Protein AF-A0A432JWJ3-F1 (afdb_monomer_lite)

Secondary structure (DSSP, 8-state):
--GGGGTPPP---SS-GGGTHHHHEEEEEEEEEETTEEEEEEEEHHHHHHTTT-TTTS--EEEEEE--TT--EEEEEEEEE-TTSPPPPHHHHHHHHHHHHTT-TT--EEETTEEE-GGG----

Sequence (124 aa):
MTSFLKKRKVKGRKGIGKFSGLMIAQIMKLETYASGKKTTLIINKEELALAHYDLEKVPLSINSEDCEEDKHGTIVTLEGLSQNFNFPNPERLKEFLVRDYGRENDFKLIINGEDIGVLDLQGK

Structure (mmCIF, N/CA/C/O backbone):
data_AF-A0A432JWJ3-F1
#
_entry.id   AF-A0A432JWJ3-F1
#
loop_
_atom_site.group_PDB
_atom_site.id
_atom_site.type_symbol
_atom_site.label_atom_id
_atom_site.label_alt_id
_atom_site.label_comp_id
_atom_site.label_asym_id
_atom_site.label_entity_id
_atom_site.label_seq_id
_atom_site.pdbx_PDB_ins_code
_atom_site.Cartn_x
_atom_site.Cartn_y
_atom_site.Cartn_z
_atom_site.occupancy
_atom_site.B_iso_or_equiv
_atom_site.auth_seq_id
_atom_site.auth_comp_id
_atom_site.auth_asym_id
_atom_site.auth_atom_id
_atom_site.pdbx_PDB_model_num
ATOM 1 N N . MET A 1 1 ? -9.357 1.313 17.738 1.00 41.31 1 MET A N 1
ATOM 2 C CA . MET A 1 1 ? -8.910 0.359 18.785 1.00 41.31 1 MET A CA 1
ATOM 3 C C . MET A 1 1 ? -7.395 0.180 18.660 1.00 41.31 1 MET A C 1
ATOM 5 O O . MET A 1 1 ? -6.933 -0.405 17.686 1.00 41.31 1 MET A O 1
ATOM 9 N N . THR A 1 2 ? -6.624 0.800 19.554 1.00 45.47 2 THR A N 1
ATOM 10 C CA . THR A 1 2 ? -5.156 0.936 19.480 1.00 45.47 2 THR A CA 1
ATOM 11 C C . THR A 1 2 ? -4.432 -0.416 19.573 1.00 45.47 2 THR A C 1
ATOM 13 O O . THR A 1 2 ? -4.846 -1.308 20.313 1.00 45.47 2 THR A O 1
ATOM 16 N N . SER A 1 3 ? -3.341 -0.580 18.813 1.00 52.47 3 SER A N 1
ATOM 17 C CA . SER A 1 3 ? -2.601 -1.851 18.661 1.00 52.47 3 SER A CA 1
ATOM 18 C C . SER A 1 3 ? -2.068 -2.443 19.978 1.00 52.47 3 SER A C 1
ATOM 20 O O . SER A 1 3 ? -1.879 -3.656 20.066 1.00 52.47 3 SER A O 1
ATOM 22 N N . PHE A 1 4 ? -1.909 -1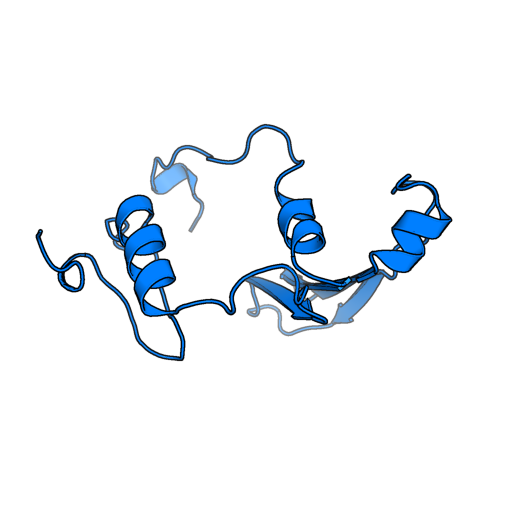.619 21.021 1.00 51.22 4 PHE A N 1
ATOM 23 C CA . PHE A 1 4 ? -1.455 -2.025 22.356 1.00 51.22 4 PHE A CA 1
ATOM 24 C C . PHE A 1 4 ? -2.379 -3.036 23.048 1.00 51.22 4 PHE A C 1
ATOM 26 O O . PHE A 1 4 ? -1.885 -3.954 23.701 1.00 51.22 4 PHE A O 1
ATOM 33 N N . LEU A 1 5 ? -3.701 -2.941 22.855 1.00 58.81 5 LEU A N 1
ATOM 34 C CA . LEU A 1 5 ? -4.661 -3.901 23.427 1.00 58.81 5 LEU A CA 1
ATOM 35 C C . LEU A 1 5 ? -4.510 -5.305 22.822 1.00 58.81 5 LEU A C 1
ATOM 37 O O . LEU A 1 5 ? -4.829 -6.301 23.463 1.00 58.81 5 LEU A O 1
ATOM 41 N N . LYS A 1 6 ? -3.980 -5.385 21.598 1.00 71.94 6 LYS A N 1
ATOM 42 C CA . LYS A 1 6 ? -3.870 -6.620 20.811 1.00 71.94 6 LYS A CA 1
ATOM 43 C C . LYS A 1 6 ? -2.529 -7.340 21.010 1.00 71.94 6 LYS A C 1
ATOM 45 O O . LYS A 1 6 ? -2.305 -8.375 20.395 1.00 71.94 6 LYS A O 1
ATOM 50 N N . LYS A 1 7 ? -1.621 -6.792 21.839 1.00 78.38 7 LYS A N 1
ATOM 51 C CA . LYS A 1 7 ? -0.278 -7.336 22.160 1.00 78.38 7 LYS A CA 1
ATOM 52 C C . LYS A 1 7 ? 0.577 -7.731 20.937 1.00 78.38 7 LYS A C 1
ATOM 54 O O . LYS A 1 7 ? 1.499 -8.540 21.050 1.00 78.38 7 LYS A O 1
ATOM 59 N N . ARG A 1 8 ? 0.311 -7.147 19.765 1.00 79.75 8 ARG A N 1
ATOM 60 C CA . ARG A 1 8 ? 1.062 -7.415 18.530 1.00 79.75 8 ARG A CA 1
ATOM 61 C C . ARG A 1 8 ? 2.446 -6.781 18.591 1.00 79.75 8 ARG A C 1
ATOM 63 O O . ARG A 1 8 ? 2.591 -5.625 18.983 1.00 79.75 8 ARG A O 1
ATOM 70 N N . LYS A 1 9 ? 3.466 -7.507 18.133 1.00 83.38 9 LYS A N 1
ATOM 71 C CA . LYS A 1 9 ? 4.810 -6.942 17.949 1.00 83.38 9 LYS A CA 1
ATOM 72 C C . LYS A 1 9 ? 4.867 -6.163 16.638 1.00 83.38 9 LYS A C 1
ATOM 74 O O . LYS A 1 9 ? 4.452 -6.662 15.595 1.00 83.38 9 LYS A O 1
ATOM 79 N N . VAL A 1 10 ? 5.432 -4.959 16.681 1.00 86.62 10 VAL A N 1
ATOM 80 C CA . VAL A 1 10 ? 5.692 -4.165 15.474 1.00 86.62 10 VAL A CA 1
ATOM 81 C C . VAL A 1 10 ? 6.698 -4.917 14.588 1.00 86.62 10 VAL A C 1
ATOM 83 O O . VAL A 1 10 ? 7.807 -5.225 15.029 1.00 86.62 10 VAL A O 1
ATOM 86 N N . LYS A 1 11 ? 6.312 -5.235 13.340 1.00 86.19 11 LYS A N 1
ATOM 87 C CA . LYS A 1 11 ? 7.202 -5.896 12.362 1.00 86.19 11 LYS A CA 1
ATOM 88 C C . LYS A 1 11 ? 8.237 -4.923 11.766 1.00 86.19 11 LYS A C 1
ATOM 90 O O . LYS A 1 11 ? 9.379 -5.311 11.534 1.00 86.19 11 LYS A O 1
ATOM 95 N N . GLY A 1 12 ? 7.868 -3.660 11.537 1.00 87.94 12 GLY A N 1
ATOM 96 C CA . GLY A 1 12 ? 8.765 -2.635 10.988 1.00 87.94 12 GLY A CA 1
ATOM 97 C C . GLY A 1 12 ? 9.801 -2.136 12.002 1.00 87.94 12 GLY A C 1
ATOM 98 O O . GLY A 1 12 ? 9.461 -1.867 13.147 1.00 87.94 12 GLY A O 1
ATOM 99 N N . ARG A 1 13 ? 11.070 -2.001 11.586 1.00 89.94 13 ARG A N 1
ATOM 100 C CA . ARG A 1 13 ? 12.168 -1.545 12.473 1.00 89.94 13 ARG A CA 1
ATOM 101 C C . ARG A 1 13 ? 13.032 -0.423 11.902 1.00 89.94 13 ARG A C 1
ATOM 103 O O . ARG A 1 13 ? 13.431 0.465 12.636 1.00 89.94 13 ARG A O 1
ATOM 110 N N . LYS A 1 14 ? 13.338 -0.472 10.600 1.00 89.38 14 LYS A N 1
ATOM 111 C CA . LYS A 1 14 ? 14.317 0.424 9.950 1.00 89.38 14 LYS A CA 1
ATOM 112 C C . LYS A 1 14 ? 13.696 1.558 9.129 1.00 89.38 14 LYS A C 1
ATOM 114 O O . LYS A 1 14 ? 14.419 2.349 8.548 1.00 89.38 14 LYS A O 1
ATOM 119 N N . GLY A 1 15 ? 12.373 1.585 8.973 1.00 84.69 15 GLY A N 1
ATOM 120 C CA . GLY A 1 15 ? 11.685 2.604 8.171 1.00 84.69 15 GLY A CA 1
ATOM 121 C C . GLY A 1 15 ? 11.927 2.546 6.654 1.00 84.69 15 GLY A C 1
ATOM 122 O O . GLY A 1 15 ? 11.319 3.328 5.936 1.00 84.69 15 GLY A O 1
ATOM 123 N N . ILE A 1 16 ? 12.756 1.634 6.139 1.00 84.88 16 ILE A N 1
ATOM 124 C CA . ILE A 1 16 ? 13.083 1.528 4.701 1.00 84.88 16 ILE A CA 1
ATOM 125 C C . ILE A 1 16 ? 12.082 0.697 3.887 1.00 84.88 16 ILE A C 1
ATOM 127 O O . ILE A 1 16 ? 11.974 0.871 2.680 1.00 84.88 16 ILE A O 1
ATOM 131 N N . GLY A 1 17 ? 11.310 -0.184 4.537 1.00 87.44 17 GLY A N 1
ATOM 132 C CA . GLY A 1 17 ? 10.388 -1.100 3.850 1.00 87.44 17 GLY A CA 1
ATOM 133 C C . GLY A 1 17 ? 9.299 -0.394 3.036 1.00 87.44 17 GLY A C 1
ATOM 134 O O . GLY A 1 17 ? 8.808 -0.954 2.061 1.00 87.44 17 GLY A O 1
ATOM 135 N N . LYS A 1 18 ? 8.986 0.861 3.376 1.00 87.50 18 LYS A N 1
ATOM 136 C CA . LYS A 1 18 ? 8.023 1.703 2.655 1.00 87.50 18 LYS A CA 1
ATOM 137 C C . LYS A 1 18 ? 8.410 1.989 1.198 1.00 87.50 18 LYS A C 1
ATOM 139 O O . LYS A 1 18 ? 7.537 2.262 0.393 1.00 87.50 18 LYS A O 1
ATOM 144 N N . PHE A 1 19 ? 9.691 1.860 0.847 1.00 84.94 19 PHE A N 1
ATOM 145 C CA . PHE A 1 19 ? 10.184 2.076 -0.518 1.00 84.94 19 PHE A CA 1
ATOM 146 C C . PHE A 1 19 ? 10.211 0.801 -1.370 1.00 84.94 19 PHE A C 1
ATOM 148 O O . PHE A 1 19 ? 10.501 0.865 -2.560 1.00 84.94 19 PHE A O 1
ATOM 155 N N . SER A 1 20 ? 9.909 -0.365 -0.788 1.00 88.19 20 SER A N 1
ATOM 156 C CA . SER A 1 20 ? 10.030 -1.660 -1.475 1.00 88.19 20 SER A CA 1
ATOM 157 C C . SER A 1 20 ? 9.181 -1.768 -2.744 1.00 88.19 20 SER A C 1
ATOM 159 O O . SER A 1 20 ? 9.614 -2.396 -3.705 1.00 88.19 20 SER A O 1
ATOM 161 N N . GLY A 1 21 ? 8.022 -1.106 -2.812 1.00 88.81 21 GLY A N 1
ATOM 162 C CA . GLY A 1 21 ? 7.208 -1.114 -4.031 1.00 88.81 21 GLY A CA 1
ATOM 163 C C . GLY A 1 21 ? 7.891 -0.453 -5.239 1.00 88.81 21 GLY A C 1
ATOM 164 O O . GLY A 1 21 ? 7.654 -0.882 -6.361 1.00 88.81 21 GLY A O 1
ATOM 165 N N . LEU A 1 22 ? 8.828 0.486 -5.038 1.00 89.00 22 LEU A N 1
ATOM 166 C CA . LEU A 1 22 ? 9.621 1.091 -6.127 1.00 89.00 22 LEU A C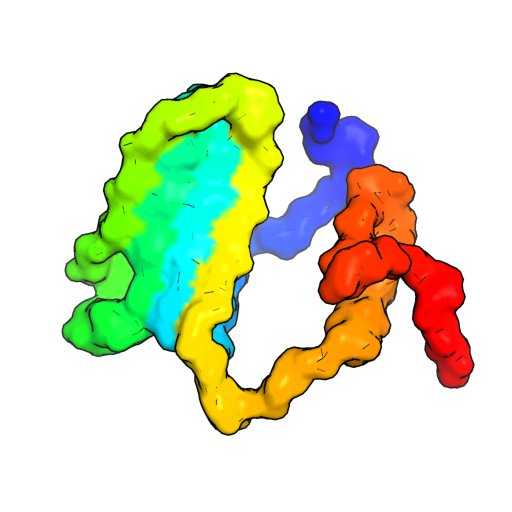A 1
ATOM 167 C C . LEU A 1 22 ? 10.640 0.107 -6.735 1.00 89.00 22 LEU A C 1
ATOM 169 O O . LEU A 1 22 ? 11.223 0.355 -7.796 1.00 89.00 22 LEU A O 1
ATOM 173 N N . MET A 1 23 ? 10.872 -1.040 -6.086 1.00 88.31 23 MET A N 1
ATOM 174 C CA . MET A 1 23 ? 11.660 -2.117 -6.687 1.00 88.31 23 MET A CA 1
ATOM 175 C C . MET A 1 23 ? 10.904 -2.781 -7.842 1.00 88.31 23 MET A C 1
ATOM 177 O O . MET A 1 23 ? 11.537 -3.186 -8.815 1.00 88.31 23 MET A O 1
ATOM 181 N N . ILE A 1 24 ? 9.572 -2.858 -7.755 1.00 91.62 24 ILE A N 1
ATOM 182 C CA . ILE A 1 24 ? 8.725 -3.606 -8.695 1.00 91.62 24 ILE A CA 1
ATOM 183 C C . ILE A 1 24 ? 7.837 -2.720 -9.573 1.00 91.62 24 ILE A C 1
ATOM 185 O O . ILE A 1 24 ? 7.242 -3.236 -10.512 1.00 91.62 24 ILE A O 1
ATOM 189 N N . ALA A 1 25 ? 7.756 -1.418 -9.301 1.00 93.62 25 ALA A N 1
ATOM 190 C CA . ALA A 1 25 ? 6.900 -0.469 -10.006 1.00 93.62 25 ALA A CA 1
ATOM 191 C C . ALA A 1 25 ? 7.663 0.808 -10.383 1.00 93.62 25 ALA A C 1
ATOM 193 O O . ALA A 1 25 ? 8.620 1.192 -9.703 1.00 93.62 25 ALA A O 1
ATOM 194 N N . GLN A 1 26 ? 7.236 1.455 -11.466 1.00 93.50 26 GLN A N 1
ATOM 195 C CA . GLN A 1 26 ? 7.750 2.755 -11.901 1.00 93.50 26 GLN A CA 1
ATOM 196 C C . GLN A 1 26 ? 7.189 3.885 -11.033 1.00 93.50 26 GLN A C 1
ATOM 198 O O . GLN A 1 26 ? 7.927 4.794 -10.654 1.00 93.50 26 GLN A O 1
ATOM 203 N N . ILE A 1 27 ? 5.903 3.803 -10.683 1.00 94.00 27 ILE A N 1
ATOM 204 C CA . ILE A 1 27 ? 5.200 4.818 -9.899 1.00 94.00 27 ILE A CA 1
ATOM 205 C C . ILE A 1 27 ? 4.597 4.159 -8.659 1.00 94.00 27 ILE A C 1
ATOM 207 O O . ILE A 1 27 ? 3.967 3.102 -8.731 1.00 94.00 27 ILE A O 1
ATOM 211 N N . MET A 1 28 ? 4.786 4.803 -7.509 1.00 95.06 28 MET A N 1
ATOM 212 C CA . MET A 1 28 ? 4.119 4.467 -6.256 1.00 95.06 28 MET A CA 1
ATOM 213 C C . MET A 1 28 ? 3.276 5.660 -5.807 1.00 95.06 28 MET A C 1
ATOM 215 O O . MET A 1 28 ? 3.815 6.716 -5.475 1.00 95.06 28 MET A O 1
ATOM 219 N N . LYS A 1 29 ? 1.958 5.473 -5.758 1.00 95.38 29 LYS A N 1
ATOM 220 C CA . LYS A 1 29 ? 1.001 6.456 -5.248 1.00 95.38 29 LYS A CA 1
ATOM 221 C C . LYS A 1 29 ? 0.494 6.008 -3.881 1.00 95.38 29 LYS A C 1
ATOM 223 O O . LYS A 1 29 ? 0.011 4.888 -3.732 1.00 95.38 29 LYS A O 1
ATOM 228 N N . LEU A 1 30 ? 0.602 6.876 -2.884 1.00 95.62 30 LEU A N 1
ATOM 229 C CA . LEU A 1 30 ? 0.075 6.663 -1.543 1.00 95.62 30 LEU A CA 1
ATOM 230 C C . LEU A 1 30 ? -1.056 7.650 -1.296 1.00 95.62 30 LEU A C 1
ATOM 232 O O . LEU A 1 30 ? -0.872 8.852 -1.457 1.00 95.62 30 LEU A O 1
ATOM 236 N N . GLU A 1 31 ? -2.201 7.150 -0.856 1.00 97.00 31 GLU A N 1
ATOM 237 C CA . GLU A 1 31 ? -3.338 7.960 -0.428 1.00 97.00 31 GLU A CA 1
ATOM 238 C C . GLU A 1 31 ? -3.670 7.574 1.008 1.00 97.00 31 GLU A C 1
ATOM 240 O O . GLU A 1 31 ? -4.091 6.448 1.270 1.00 97.00 31 GLU A O 1
ATOM 245 N N . THR A 1 32 ? -3.454 8.485 1.954 1.00 97.38 32 THR A N 1
ATOM 246 C CA . THR A 1 32 ? -3.751 8.253 3.370 1.00 97.38 32 THR A CA 1
ATOM 247 C C . THR A 1 32 ? -4.871 9.164 3.838 1.00 97.38 32 THR A C 1
ATOM 249 O O . THR A 1 32 ? -4.881 10.347 3.517 1.00 97.38 32 THR A O 1
ATOM 252 N N . TYR A 1 33 ? -5.797 8.604 4.608 1.00 97.75 33 TYR A N 1
ATOM 253 C CA . TYR A 1 33 ? -6.968 9.281 5.150 1.00 97.75 33 TYR A CA 1
ATOM 254 C C . TYR A 1 33 ? -6.863 9.275 6.671 1.00 97.75 33 TYR A C 1
ATOM 256 O O . TYR A 1 33 ? -6.808 8.206 7.293 1.00 97.75 33 TYR A O 1
ATOM 264 N N . ALA A 1 34 ? -6.766 10.457 7.271 1.00 95.94 34 ALA A N 1
ATOM 265 C CA . ALA A 1 34 ? -6.688 10.623 8.715 1.00 95.94 34 ALA A CA 1
ATOM 266 C C . ALA A 1 34 ? -7.127 12.031 9.119 1.00 95.94 34 ALA A C 1
ATOM 268 O O . ALA A 1 34 ? -6.758 13.007 8.473 1.00 95.94 34 ALA A O 1
ATOM 269 N N . SER A 1 35 ? -7.867 12.135 10.224 1.00 93.50 35 SER A N 1
ATOM 270 C CA . SER A 1 35 ? -8.244 13.417 10.836 1.00 93.50 35 SER A CA 1
ATOM 271 C C . SER A 1 35 ? -8.934 14.392 9.867 1.00 93.50 35 SER A C 1
ATOM 273 O O . SER A 1 35 ? -8.580 15.568 9.826 1.00 93.50 35 SER A O 1
ATOM 275 N N . GLY A 1 36 ? -9.863 13.894 9.039 1.00 95.75 36 GLY A N 1
ATOM 276 C CA . GLY A 1 36 ? -10.579 14.704 8.041 1.00 95.75 36 GLY A CA 1
ATOM 277 C C . GLY A 1 36 ? -9.709 15.199 6.878 1.00 95.75 36 GLY A C 1
ATOM 278 O O . GLY A 1 36 ? -10.118 16.085 6.131 1.00 95.75 36 GLY A O 1
ATOM 279 N N . LYS A 1 37 ? -8.495 14.657 6.719 1.00 97.00 37 LYS A N 1
ATOM 280 C CA . LYS A 1 37 ? -7.581 14.981 5.622 1.00 97.00 37 LYS A CA 1
ATOM 281 C C . LYS A 1 37 ? -7.234 13.736 4.821 1.00 97.00 37 LYS A C 1
ATOM 283 O O . LYS A 1 37 ? -6.848 12.702 5.374 1.00 97.00 37 LYS A O 1
ATOM 288 N N . LYS A 1 38 ? -7.287 13.875 3.501 1.00 97.62 38 LYS A N 1
ATOM 289 C CA . LYS A 1 38 ? -6.656 12.958 2.561 1.00 97.62 38 LYS A CA 1
ATOM 290 C C . LYS A 1 38 ? -5.332 13.561 2.116 1.00 97.62 38 LYS A C 1
ATOM 292 O O . LYS A 1 38 ? -5.316 14.615 1.490 1.00 97.62 38 LYS A O 1
ATOM 297 N N . THR A 1 39 ? -4.234 12.864 2.372 1.00 97.50 39 THR A N 1
ATOM 298 C CA . THR A 1 39 ? -2.910 13.221 1.855 1.00 97.50 39 THR A CA 1
ATOM 299 C C . THR A 1 39 ? -2.514 12.240 0.762 1.00 97.50 39 THR A C 1
ATOM 301 O O . THR A 1 39 ? -2.511 11.026 0.971 1.00 97.50 39 THR A O 1
ATOM 304 N N . THR A 1 40 ? -2.172 12.773 -0.406 1.00 97.19 40 THR A N 1
ATOM 305 C CA . THR A 1 40 ? -1.689 12.017 -1.561 1.00 97.19 40 THR A CA 1
ATOM 306 C C . THR A 1 40 ? -0.208 12.299 -1.759 1.00 97.19 40 THR A C 1
ATOM 308 O O . THR A 1 40 ? 0.176 13.459 -1.860 1.00 97.19 40 THR A O 1
ATOM 311 N N . LEU A 1 41 ? 0.606 11.250 -1.835 1.00 94.00 41 LEU A N 1
ATOM 312 C CA . LEU A 1 41 ? 2.028 11.305 -2.166 1.00 94.00 41 LEU A CA 1
ATOM 313 C C . LEU A 1 41 ? 2.271 10.454 -3.412 1.00 94.00 41 LEU A C 1
ATOM 315 O O . LEU A 1 41 ? 1.916 9.276 -3.429 1.00 94.00 41 LEU A O 1
ATOM 319 N N . ILE A 1 42 ? 2.902 11.032 -4.429 1.00 92.81 42 ILE A N 1
ATOM 320 C CA . ILE A 1 42 ? 3.325 10.304 -5.629 1.00 92.81 42 ILE A CA 1
ATOM 321 C C . ILE A 1 42 ? 4.848 10.266 -5.658 1.00 92.81 42 ILE A C 1
ATOM 323 O O . ILE A 1 42 ? 5.505 11.295 -5.506 1.00 92.81 42 ILE A O 1
ATOM 327 N N . ILE A 1 43 ? 5.399 9.068 -5.841 1.00 90.75 43 ILE A N 1
ATOM 328 C CA . ILE A 1 43 ? 6.832 8.846 -6.000 1.00 90.75 43 ILE A CA 1
ATOM 329 C C . ILE A 1 43 ? 7.069 8.186 -7.355 1.00 90.75 43 ILE A C 1
ATOM 331 O O . ILE A 1 43 ? 6.618 7.062 -7.592 1.00 90.75 43 ILE A O 1
ATOM 335 N N . ASN A 1 44 ? 7.803 8.879 -8.221 1.00 90.12 44 ASN A N 1
ATOM 336 C CA . ASN A 1 44 ? 8.225 8.380 -9.521 1.00 90.12 44 ASN A CA 1
ATOM 337 C C . ASN A 1 44 ? 9.691 7.924 -9.458 1.00 90.12 44 ASN A C 1
ATOM 339 O O . ASN A 1 44 ? 10.584 8.662 -9.035 1.00 90.12 44 ASN A O 1
ATOM 343 N N . LYS A 1 45 ? 9.946 6.686 -9.881 1.00 88.44 45 LYS A N 1
ATOM 344 C CA . LYS A 1 45 ? 11.282 6.086 -9.892 1.00 88.44 45 LYS A CA 1
ATOM 345 C C . LYS A 1 45 ? 12.250 6.803 -10.832 1.00 88.44 45 LYS A C 1
ATOM 347 O O . LYS A 1 45 ? 13.438 6.864 -10.526 1.00 88.44 45 LYS A O 1
ATOM 352 N N . GLU A 1 46 ? 11.770 7.334 -11.950 1.00 87.44 46 GLU A N 1
ATOM 353 C CA . GLU A 1 46 ? 12.614 8.052 -12.911 1.00 87.44 46 GLU A CA 1
ATOM 354 C C . GLU A 1 46 ? 13.072 9.398 -12.352 1.00 87.44 46 GLU A C 1
ATOM 356 O O . GLU A 1 46 ? 14.254 9.721 -12.424 1.00 87.44 46 GLU A O 1
ATOM 361 N N . GLU A 1 47 ? 12.171 10.135 -11.700 1.00 86.81 47 GLU A N 1
ATOM 362 C CA . GLU A 1 47 ? 12.502 11.386 -11.005 1.00 86.81 47 GLU A CA 1
ATOM 363 C C . GLU A 1 47 ? 13.516 11.149 -9.881 1.00 86.81 47 GLU A C 1
ATOM 365 O O . GLU A 1 47 ? 14.479 11.905 -9.736 1.00 86.81 47 GLU A O 1
ATOM 370 N N . LEU A 1 48 ? 13.368 10.044 -9.140 1.00 84.62 48 LEU A N 1
ATOM 371 C CA . LEU A 1 48 ? 14.372 9.612 -8.168 1.00 84.62 48 LEU A CA 1
ATOM 372 C C . LEU A 1 48 ? 15.717 9.304 -8.824 1.00 84.62 48 LEU A C 1
ATOM 374 O O . LEU A 1 48 ? 16.746 9.720 -8.301 1.00 84.62 48 LEU A O 1
ATOM 378 N N . ALA A 1 49 ? 15.734 8.599 -9.955 1.00 84.56 49 ALA A N 1
ATOM 379 C CA . ALA A 1 49 ? 16.971 8.267 -10.655 1.00 84.56 49 ALA A CA 1
ATOM 380 C C . ALA A 1 49 ? 17.701 9.522 -11.165 1.00 84.56 49 ALA A C 1
ATOM 382 O O . ALA A 1 49 ? 18.922 9.609 -11.021 1.00 84.56 49 ALA A O 1
ATOM 383 N N . LEU A 1 50 ? 16.963 10.510 -11.687 1.00 85.06 50 LEU A N 1
ATOM 384 C CA . LEU A 1 50 ? 17.504 11.812 -12.102 1.00 85.06 50 LEU A CA 1
ATOM 385 C C . LEU A 1 50 ? 18.134 12.577 -10.929 1.00 85.06 50 LEU A C 1
ATOM 387 O O . LEU A 1 50 ? 19.141 13.257 -11.106 1.00 85.06 50 LEU A O 1
ATOM 391 N N . ALA A 1 51 ? 17.592 12.416 -9.723 1.00 81.81 51 ALA A N 1
ATOM 392 C CA . ALA A 1 51 ? 18.146 12.974 -8.492 1.00 81.81 51 ALA A CA 1
ATOM 393 C C . ALA A 1 51 ? 19.181 12.059 -7.803 1.00 81.81 51 ALA A C 1
ATOM 395 O O . ALA A 1 51 ? 19.455 12.224 -6.614 1.00 81.81 51 ALA A O 1
ATOM 396 N N . HIS A 1 52 ? 19.756 11.077 -8.511 1.00 81.50 52 HIS A N 1
ATOM 397 C CA . HIS A 1 52 ? 20.713 10.102 -7.963 1.00 81.50 52 HIS A CA 1
ATOM 398 C C . HIS A 1 52 ? 20.196 9.322 -6.739 1.00 81.50 52 HIS A C 1
ATOM 400 O O . HIS A 1 52 ? 20.966 8.955 -5.852 1.00 81.50 52 HIS A O 1
ATOM 406 N N . TYR A 1 53 ? 18.892 9.043 -6.704 1.00 73.75 53 TYR A N 1
ATOM 407 C CA . TYR A 1 53 ? 18.176 8.374 -5.612 1.00 73.75 53 TYR A CA 1
ATOM 408 C C . TYR A 1 53 ? 18.244 9.105 -4.265 1.00 73.75 53 TYR A C 1
ATOM 410 O O . TYR A 1 53 ? 17.960 8.516 -3.219 1.00 73.75 53 TYR A O 1
ATOM 418 N N . ASP A 1 54 ? 18.578 10.393 -4.288 1.00 76.00 54 ASP A N 1
ATOM 419 C CA . ASP A 1 54 ? 18.535 11.248 -3.117 1.00 76.00 54 ASP A CA 1
ATOM 420 C C . ASP A 1 54 ? 17.112 11.778 -2.917 1.00 76.00 54 ASP A C 1
ATOM 422 O O . ASP A 1 54 ? 16.669 12.727 -3.566 1.00 76.00 54 ASP A O 1
ATOM 426 N N . LEU A 1 55 ? 16.376 11.123 -2.018 1.00 70.69 55 LEU A N 1
ATOM 427 C CA . LEU A 1 55 ? 14.981 11.449 -1.734 1.00 70.69 55 LEU A CA 1
ATOM 428 C C . LEU A 1 55 ? 14.793 12.874 -1.197 1.00 70.69 55 LEU A C 1
ATOM 430 O O . LEU A 1 55 ? 13.711 13.428 -1.362 1.00 70.69 55 LEU A O 1
ATOM 434 N N . GLU A 1 56 ? 15.811 13.459 -0.560 1.00 72.94 56 GLU A N 1
ATOM 435 C CA . GLU A 1 56 ? 15.739 14.831 -0.040 1.00 72.94 56 GLU A CA 1
ATOM 436 C C . GLU A 1 56 ? 15.810 15.871 -1.165 1.00 72.94 56 GLU A C 1
ATOM 438 O O . GLU A 1 56 ? 15.343 16.997 -1.002 1.00 72.94 56 GLU A O 1
ATOM 443 N N . LYS A 1 57 ? 16.365 15.488 -2.321 1.00 73.25 57 LYS A N 1
ATOM 444 C CA . LYS A 1 57 ? 16.506 16.354 -3.498 1.00 73.25 57 LYS A CA 1
ATOM 445 C C . LYS A 1 57 ? 15.342 16.249 -4.474 1.00 73.25 57 LYS A C 1
ATOM 447 O O . LYS A 1 57 ? 15.234 17.088 -5.366 1.00 73.25 57 LYS A O 1
ATOM 452 N N . VAL A 1 58 ? 14.482 15.240 -4.327 1.00 75.38 58 VAL A N 1
ATOM 453 C CA . VAL A 1 58 ? 13.299 15.092 -5.177 1.00 75.38 58 VAL A CA 1
ATOM 454 C C . VAL A 1 58 ? 12.143 15.891 -4.588 1.00 75.38 58 VAL A C 1
ATOM 456 O O . VAL A 1 58 ? 11.763 15.644 -3.441 1.00 75.38 58 VAL A O 1
ATOM 459 N N . PRO A 1 59 ? 11.529 16.812 -5.352 1.00 75.12 59 PRO A N 1
ATOM 460 C CA . PRO A 1 59 ? 10.285 17.437 -4.936 1.00 75.12 59 PRO A CA 1
ATOM 461 C C . PRO A 1 59 ? 9.189 16.367 -4.873 1.00 75.12 59 PRO A C 1
ATOM 463 O O . PRO A 1 59 ? 8.629 15.953 -5.885 1.00 75.12 59 PRO A O 1
ATOM 466 N N . LEU A 1 60 ? 8.893 15.890 -3.665 1.00 80.19 60 LEU A N 1
ATOM 467 C CA . LEU A 1 60 ? 7.808 14.945 -3.448 1.00 80.19 60 LEU A CA 1
ATOM 468 C C . LEU A 1 60 ? 6.478 15.672 -3.649 1.00 80.19 60 LEU A C 1
ATOM 470 O O . LEU A 1 60 ? 6.130 16.573 -2.884 1.00 80.19 60 LEU A O 1
ATOM 474 N N . SER A 1 61 ? 5.729 15.264 -4.670 1.00 82.12 61 SER A N 1
ATOM 475 C CA . SER A 1 61 ? 4.396 15.798 -4.940 1.00 82.12 61 SER A CA 1
ATOM 476 C C . SER A 1 61 ? 3.429 15.328 -3.855 1.00 82.12 61 SER A C 1
ATOM 478 O O . SER A 1 61 ? 2.876 14.227 -3.931 1.00 82.12 61 SER A O 1
ATOM 480 N N . ILE A 1 62 ? 3.272 16.155 -2.819 1.00 90.25 62 ILE A N 1
ATOM 481 C CA . ILE A 1 62 ? 2.354 15.934 -1.704 1.00 90.25 62 ILE A CA 1
ATOM 482 C C . ILE A 1 62 ? 1.181 16.896 -1.857 1.00 90.25 62 ILE A C 1
ATOM 484 O O . ILE A 1 62 ? 1.352 18.109 -1.765 1.00 90.25 62 ILE A O 1
ATOM 488 N N . ASN A 1 63 ? -0.015 16.351 -2.051 1.00 94.12 63 ASN A N 1
ATOM 489 C CA . ASN A 1 63 ? -1.257 17.117 -2.038 1.00 94.12 63 ASN A CA 1
ATOM 490 C C . ASN A 1 63 ? -2.088 16.729 -0.816 1.00 94.12 63 ASN A C 1
ATOM 492 O O . ASN A 1 63 ? -2.106 15.558 -0.434 1.00 94.12 63 ASN A O 1
ATOM 496 N N . SER A 1 64 ? -2.781 17.686 -0.205 1.00 94.88 64 SER A N 1
ATOM 497 C CA . SER A 1 64 ? -3.719 17.406 0.882 1.00 94.88 64 SER A CA 1
ATOM 498 C C . SER A 1 64 ? -5.053 18.080 0.616 1.00 94.88 64 SER A C 1
ATOM 500 O O . SER A 1 64 ? -5.100 19.272 0.331 1.00 94.88 64 SER A O 1
ATOM 502 N N . GLU A 1 65 ? -6.125 17.309 0.734 1.00 96.56 65 GLU A N 1
ATOM 503 C CA . GLU A 1 65 ? -7.502 17.759 0.544 1.00 96.56 65 GLU A CA 1
ATOM 504 C C . GLU A 1 65 ? -8.370 17.319 1.725 1.00 96.56 65 GLU A C 1
ATOM 506 O O . GLU A 1 65 ? -8.007 16.406 2.475 1.00 96.56 65 GLU A O 1
ATOM 511 N N . ASP A 1 66 ? -9.495 18.000 1.924 1.00 96.88 66 ASP A N 1
ATOM 512 C CA . ASP A 1 66 ? -10.462 17.618 2.950 1.00 96.88 66 ASP A CA 1
ATOM 513 C C . ASP A 1 66 ? -11.127 16.289 2.581 1.00 96.88 66 ASP A C 1
ATOM 515 O O . ASP A 1 66 ? -11.407 16.005 1.413 1.00 96.88 66 ASP A O 1
ATOM 519 N N . CYS A 1 67 ? -11.371 15.454 3.584 1.00 95.38 67 CYS A N 1
ATOM 520 C CA . CYS A 1 67 ? -12.139 14.226 3.440 1.00 95.38 67 CYS A CA 1
ATOM 521 C C . CYS A 1 67 ? -13.084 14.040 4.625 1.00 95.38 67 CYS A C 1
ATOM 523 O O . CYS A 1 67 ? -12.993 14.740 5.630 1.00 95.38 67 CYS A O 1
ATOM 525 N N . GLU A 1 68 ? -13.981 13.067 4.511 1.00 94.50 68 GLU A N 1
ATOM 526 C CA . GLU A 1 68 ? -14.876 12.676 5.599 1.00 94.50 68 GLU A CA 1
ATOM 527 C C . GLU A 1 68 ? -14.064 12.284 6.848 1.00 94.50 68 GLU A C 1
ATOM 529 O O . GLU A 1 68 ? -13.019 11.632 6.742 1.00 94.50 68 GLU A O 1
ATOM 534 N N . GLU A 1 69 ? -14.512 12.719 8.030 1.00 92.00 69 GLU A N 1
ATOM 535 C CA . GLU A 1 69 ? -13.778 12.520 9.290 1.00 92.00 69 GLU A CA 1
ATOM 536 C C . GLU A 1 69 ? -13.688 11.049 9.708 1.00 92.00 69 GLU A C 1
ATOM 538 O O . GLU A 1 69 ? -12.720 10.659 10.360 1.00 92.00 69 GLU A O 1
ATOM 543 N N . ASP A 1 70 ? -14.669 10.235 9.324 1.00 93.19 70 ASP A N 1
ATOM 544 C CA . ASP A 1 70 ? -14.743 8.799 9.601 1.00 93.19 70 ASP A CA 1
ATOM 545 C C . ASP A 1 70 ? -13.881 7.960 8.645 1.00 93.19 70 ASP A C 1
ATOM 547 O O . ASP A 1 70 ? -13.581 6.790 8.925 1.00 93.19 70 ASP A O 1
ATOM 551 N N . LYS A 1 71 ? -13.427 8.551 7.535 1.00 94.31 71 LYS A N 1
ATOM 552 C CA . LYS A 1 71 ? -12.578 7.870 6.566 1.00 94.31 71 LYS A CA 1
ATOM 553 C C . LYS A 1 71 ? -11.159 7.717 7.106 1.00 94.31 71 LYS A C 1
ATOM 555 O O . LYS A 1 71 ? -10.423 8.682 7.318 1.00 94.31 71 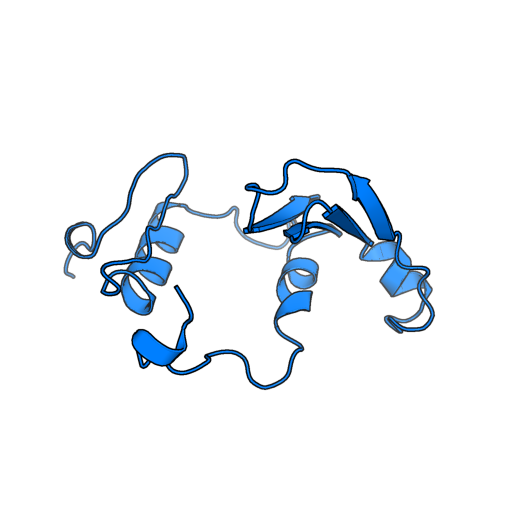LYS A O 1
ATOM 560 N N . HIS A 1 72 ? -10.737 6.464 7.257 1.00 96.00 72 HIS A N 1
ATOM 561 C CA . HIS A 1 72 ? -9.425 6.119 7.790 1.00 96.00 72 HIS A CA 1
ATOM 562 C C . HIS A 1 72 ? -8.754 4.982 7.030 1.00 96.00 72 HIS A C 1
ATOM 564 O O . HIS A 1 72 ? -9.377 3.974 6.704 1.00 96.00 72 HIS A O 1
ATOM 570 N N . GLY A 1 73 ? -7.446 5.117 6.817 1.00 96.00 73 GLY A N 1
ATOM 571 C CA . GLY A 1 73 ? -6.619 4.066 6.233 1.00 96.00 73 GLY A CA 1
ATOM 572 C C . GLY A 1 73 ? -5.622 4.601 5.219 1.00 96.00 73 GLY A C 1
ATOM 573 O O . GLY A 1 73 ? -5.481 5.807 5.026 1.00 96.00 73 GLY A O 1
ATOM 574 N N . THR A 1 74 ? -4.923 3.683 4.564 1.00 96.94 74 THR A N 1
ATOM 575 C CA . THR A 1 74 ? -3.931 4.012 3.544 1.00 96.94 74 THR A CA 1
ATOM 576 C C . THR A 1 74 ? -4.100 3.078 2.359 1.00 96.94 74 THR A C 1
ATOM 578 O O . THR A 1 74 ? -4.179 1.863 2.529 1.00 96.94 74 THR A O 1
ATOM 581 N N . ILE A 1 75 ? -4.131 3.656 1.167 1.00 97.00 75 ILE A N 1
ATOM 582 C CA . ILE A 1 75 ? -4.115 2.953 -0.110 1.00 97.00 75 ILE A CA 1
ATOM 583 C C . ILE A 1 75 ? -2.728 3.159 -0.709 1.00 97.00 75 ILE A C 1
ATOM 585 O O . ILE A 1 75 ? -2.231 4.284 -0.759 1.00 97.00 75 ILE A O 1
ATOM 589 N N . VAL A 1 76 ? -2.095 2.069 -1.136 1.00 96.38 76 VAL A N 1
ATOM 590 C CA . VAL A 1 76 ? -0.824 2.103 -1.863 1.00 96.38 76 VAL A CA 1
ATOM 591 C C . VAL A 1 76 ? -1.060 1.484 -3.230 1.00 96.38 76 VAL A C 1
ATOM 593 O O . VAL A 1 76 ? -1.326 0.287 -3.328 1.00 96.38 76 VAL A O 1
ATOM 596 N N . THR A 1 77 ? -0.952 2.299 -4.271 1.00 96.62 77 THR A N 1
ATOM 597 C CA . THR A 1 77 ? -1.108 1.889 -5.667 1.00 96.62 77 THR A CA 1
ATOM 598 C C . THR A 1 77 ? 0.265 1.835 -6.323 1.00 96.62 77 THR A C 1
ATOM 600 O O . THR A 1 77 ? 1.061 2.769 -6.209 1.00 96.62 77 THR A O 1
ATOM 603 N N . LEU A 1 78 ? 0.550 0.719 -6.991 1.00 95.12 78 LEU A N 1
ATOM 604 C CA . LEU A 1 78 ? 1.784 0.489 -7.735 1.00 95.12 78 LEU A CA 1
ATOM 605 C C . LEU A 1 78 ? 1.455 0.414 -9.225 1.00 95.12 78 LEU A C 1
ATOM 607 O O . LEU A 1 78 ? 0.689 -0.454 -9.641 1.00 95.12 78 LEU A O 1
ATOM 611 N N . GLU A 1 79 ? 2.041 1.308 -10.014 1.00 95.00 79 GLU A N 1
ATOM 612 C CA . GLU A 1 79 ? 1.777 1.445 -11.449 1.00 95.00 79 GLU A CA 1
ATOM 613 C C . GLU A 1 79 ? 3.069 1.291 -12.259 1.00 95.00 79 GLU A C 1
ATOM 615 O O . GLU A 1 79 ? 4.178 1.511 -11.761 1.00 95.00 79 GLU A O 1
ATOM 620 N N . GLY A 1 80 ? 2.933 0.874 -13.521 1.00 94.00 80 GLY A N 1
ATOM 621 C CA . GLY A 1 80 ? 4.088 0.560 -14.364 1.00 94.00 80 GLY A CA 1
ATOM 622 C C . GLY A 1 80 ? 4.906 -0.590 -13.774 1.00 94.00 80 GLY A C 1
ATOM 623 O O . GLY A 1 80 ? 6.099 -0.440 -13.505 1.00 94.00 80 GLY A O 1
ATOM 624 N N . LEU A 1 81 ? 4.249 -1.724 -13.497 1.00 93.75 81 LEU A N 1
ATOM 625 C CA . LEU A 1 81 ? 4.923 -2.899 -12.947 1.00 93.75 81 LEU A CA 1
ATOM 626 C C . LEU A 1 81 ? 6.046 -3.359 -13.887 1.00 93.75 81 LEU A C 1
ATOM 628 O O . LEU A 1 81 ? 5.854 -3.515 -15.097 1.00 93.75 81 LEU A O 1
ATOM 632 N N . SER A 1 82 ? 7.222 -3.583 -13.308 1.00 89.44 82 SER A N 1
ATOM 633 C CA . SER A 1 82 ? 8.426 -4.000 -14.018 1.00 89.44 82 SER A CA 1
ATOM 634 C C . SER A 1 82 ? 8.209 -5.348 -14.702 1.00 89.44 82 SER A C 1
ATOM 636 O O . SER A 1 82 ? 7.953 -6.356 -14.046 1.00 89.44 82 SER A O 1
ATOM 638 N N . GLN A 1 83 ? 8.406 -5.372 -16.020 1.00 88.62 83 GLN A N 1
ATOM 639 C CA . GLN A 1 83 ? 8.286 -6.575 -16.853 1.00 88.62 83 GLN A CA 1
ATOM 640 C C . GLN A 1 83 ? 9.432 -7.579 -16.636 1.00 88.62 83 GLN A C 1
ATOM 642 O O . GLN A 1 83 ? 9.389 -8.694 -17.143 1.00 88.62 83 GLN A O 1
ATOM 647 N N . ASN A 1 84 ? 10.449 -7.208 -15.850 1.00 89.12 84 ASN A N 1
ATOM 648 C CA . ASN A 1 84 ? 11.544 -8.104 -15.469 1.00 89.12 84 ASN A CA 1
ATOM 649 C C . ASN A 1 84 ? 11.133 -9.125 -14.391 1.00 89.12 84 ASN A C 1
ATOM 651 O O . ASN A 1 84 ? 11.932 -9.984 -14.023 1.00 89.12 84 ASN A O 1
ATOM 655 N N . PHE A 1 85 ? 9.916 -9.014 -13.851 1.00 86.19 85 PHE A N 1
ATOM 656 C CA . PHE A 1 85 ? 9.362 -9.951 -12.880 1.00 86.19 85 PHE A CA 1
ATOM 657 C C . PHE A 1 85 ? 8.166 -10.695 -13.468 1.00 86.19 85 PHE A C 1
ATOM 659 O O . PHE A 1 85 ? 7.466 -10.198 -14.346 1.00 86.19 85 PHE A O 1
ATOM 666 N N . ASN A 1 86 ? 7.902 -11.885 -12.929 1.00 86.88 86 ASN A N 1
ATOM 667 C CA . ASN A 1 86 ? 6.670 -12.599 -13.234 1.00 86.88 86 ASN A CA 1
ATOM 668 C C . ASN A 1 86 ? 5.461 -11.790 -12.758 1.00 86.88 86 ASN A C 1
ATOM 670 O O . ASN A 1 86 ? 5.501 -11.173 -11.690 1.00 86.88 86 ASN A O 1
ATOM 674 N N . PHE A 1 87 ? 4.373 -11.859 -13.524 1.00 83.62 87 PHE A N 1
ATOM 675 C CA . PHE A 1 87 ? 3.113 -11.250 -13.125 1.00 83.62 87 PHE A CA 1
ATOM 676 C C . PHE A 1 87 ? 2.658 -11.799 -11.756 1.00 83.62 87 PHE A C 1
ATOM 678 O O . PHE A 1 87 ? 2.837 -12.999 -11.498 1.00 83.62 87 PHE A O 1
ATOM 685 N N . PRO A 1 88 ? 2.089 -10.962 -10.865 1.00 85.56 88 PRO A N 1
ATOM 686 C CA . PRO A 1 88 ? 1.618 -11.411 -9.561 1.00 85.56 88 PRO A CA 1
ATOM 687 C C . PRO A 1 88 ? 0.637 -12.579 -9.688 1.00 85.56 88 PRO A C 1
ATOM 689 O O . PRO A 1 88 ? -0.370 -12.491 -10.386 1.00 85.56 88 PRO A O 1
ATOM 692 N N . ASN A 1 89 ? 0.931 -13.681 -8.998 1.00 90.88 89 ASN A N 1
ATOM 693 C CA . ASN A 1 89 ? 0.039 -14.831 -8.930 1.00 90.88 89 ASN A CA 1
ATOM 694 C C . ASN A 1 89 ? -0.790 -14.737 -7.635 1.00 90.88 89 ASN A C 1
ATOM 696 O O . ASN A 1 89 ? -0.193 -14.768 -6.551 1.00 90.88 89 ASN A O 1
ATOM 700 N N . PRO A 1 90 ? -2.129 -14.625 -7.725 1.00 91.25 90 PRO A N 1
ATOM 701 C CA . PRO A 1 90 ? -2.982 -14.450 -6.554 1.00 91.25 90 PRO A CA 1
ATOM 702 C C . PRO A 1 90 ? -2.902 -15.640 -5.594 1.00 91.25 90 PRO A C 1
ATOM 704 O O . PRO A 1 90 ? -2.802 -15.419 -4.395 1.00 91.25 90 PRO A O 1
ATOM 707 N N . GLU A 1 91 ? -2.834 -16.876 -6.092 1.00 89.88 91 GLU A N 1
ATOM 708 C CA . GLU A 1 91 ? -2.749 -18.083 -5.257 1.00 89.88 91 GLU A CA 1
ATOM 709 C C . GLU A 1 91 ? -1.448 -18.130 -4.452 1.00 89.88 91 GLU A C 1
ATOM 711 O O . GLU A 1 91 ? -1.456 -18.355 -3.244 1.00 89.88 91 GLU A O 1
ATOM 716 N N . ARG A 1 92 ? -0.317 -17.788 -5.079 1.00 90.25 92 ARG A N 1
ATOM 717 C CA . ARG A 1 92 ? 0.952 -17.665 -4.342 1.00 90.25 92 ARG A CA 1
ATOM 718 C C . ARG A 1 92 ? 0.897 -16.555 -3.296 1.00 90.25 92 ARG A C 1
ATOM 720 O O . ARG A 1 92 ? 1.425 -16.717 -2.200 1.00 90.25 92 ARG A O 1
ATOM 727 N N . LEU A 1 93 ? 0.279 -15.419 -3.622 1.00 89.81 93 LEU A N 1
ATOM 728 C CA . LEU A 1 93 ? 0.137 -14.312 -2.678 1.00 89.81 93 LEU A CA 1
ATOM 729 C C . LEU A 1 93 ? -0.751 -14.703 -1.484 1.00 89.81 93 LEU A C 1
ATOM 731 O O . LEU A 1 93 ? -0.391 -14.382 -0.349 1.00 89.81 93 LEU A O 1
ATOM 735 N N . LYS A 1 94 ? -1.846 -15.443 -1.725 1.00 89.88 94 LYS A N 1
ATOM 736 C CA . LYS A 1 94 ? -2.698 -16.043 -0.684 1.00 89.88 94 LYS A CA 1
ATOM 737 C C . LYS A 1 94 ? -1.854 -16.893 0.267 1.00 89.88 94 LYS A C 1
ATOM 739 O O . LYS A 1 94 ? -1.823 -16.604 1.464 1.00 89.88 94 LYS A O 1
ATOM 744 N N . GLU A 1 95 ? -1.097 -17.860 -0.257 1.00 88.38 95 GLU A N 1
ATOM 745 C CA . GLU A 1 95 ? -0.237 -18.747 0.546 1.00 8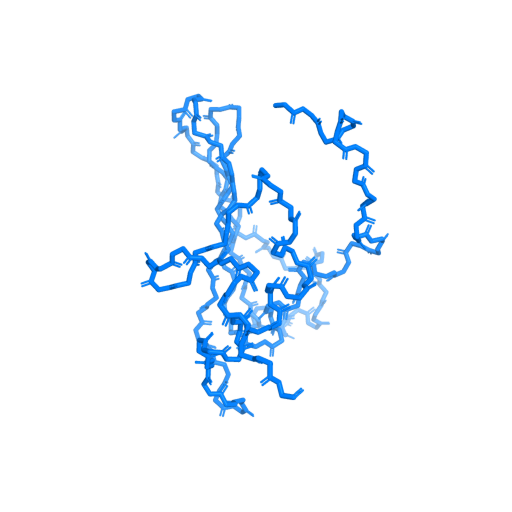8.38 95 GLU A CA 1
ATOM 746 C C . GLU A 1 95 ? 0.730 -17.962 1.454 1.00 88.38 95 GLU A C 1
ATOM 748 O O . GLU A 1 95 ? 0.838 -18.244 2.654 1.00 88.38 95 GLU A O 1
ATOM 753 N N . PHE A 1 96 ? 1.408 -16.943 0.910 1.00 89.00 96 PHE A N 1
ATOM 754 C CA . PHE A 1 96 ? 2.342 -16.114 1.680 1.00 89.00 96 PHE A CA 1
ATOM 755 C C . PHE A 1 96 ? 1.650 -15.306 2.783 1.00 89.00 96 PHE A C 1
ATOM 757 O O . PHE A 1 96 ? 2.132 -15.280 3.919 1.00 89.00 96 PHE A O 1
ATOM 764 N N . LEU A 1 97 ? 0.540 -14.634 2.467 1.00 89.50 97 LEU A N 1
ATOM 765 C CA . LEU A 1 97 ? -0.130 -13.743 3.415 1.00 89.50 97 LEU A CA 1
ATOM 766 C C . LEU A 1 97 ? -0.850 -14.514 4.522 1.00 89.50 97 LEU A C 1
ATOM 768 O O . LEU A 1 97 ? -0.781 -14.107 5.682 1.00 89.50 97 LEU A O 1
ATOM 772 N N . VAL A 1 98 ? -1.485 -15.645 4.213 1.00 88.19 98 VAL A N 1
ATOM 773 C CA . VAL A 1 98 ? -2.197 -16.446 5.220 1.00 88.19 98 VAL A CA 1
ATOM 774 C C . VAL A 1 98 ? -1.233 -17.046 6.236 1.00 88.19 98 VAL A C 1
ATOM 776 O O . VAL A 1 98 ? -1.519 -17.035 7.435 1.00 88.19 98 VAL A O 1
ATOM 779 N N . ARG A 1 99 ? -0.057 -17.508 5.796 1.00 85.31 99 ARG A N 1
ATOM 780 C CA . ARG A 1 99 ? 0.971 -18.017 6.713 1.00 85.31 99 ARG A CA 1
ATOM 781 C C . ARG A 1 99 ? 1.396 -16.965 7.741 1.00 85.31 99 ARG A C 1
ATOM 783 O O . ARG A 1 99 ? 1.606 -17.290 8.910 1.00 85.31 99 ARG A O 1
ATOM 790 N N . ASP A 1 100 ? 1.520 -15.717 7.299 1.00 84.50 100 ASP A N 1
ATOM 791 C CA . ASP A 1 100 ? 2.085 -14.630 8.094 1.00 84.50 100 ASP A CA 1
ATOM 792 C C . ASP A 1 100 ? 1.038 -13.818 8.879 1.00 84.50 100 ASP A C 1
ATOM 794 O O . ASP A 1 100 ? 1.406 -13.186 9.877 1.00 84.50 100 ASP A O 1
ATOM 798 N N . TYR A 1 101 ? -0.223 -13.808 8.428 1.00 86.25 101 TYR A N 1
ATOM 799 C CA . TYR A 1 101 ? -1.295 -12.948 8.950 1.00 86.25 101 TYR A CA 1
ATOM 800 C C . TYR A 1 101 ? -2.654 -13.642 9.118 1.00 86.25 101 TYR A C 1
ATOM 802 O O . TYR A 1 101 ? -3.508 -13.109 9.817 1.00 86.25 101 TYR A O 1
ATOM 810 N N . GLY A 1 102 ? -2.876 -14.826 8.543 1.00 80.75 102 GLY A N 1
ATOM 811 C CA . GLY A 1 102 ? -4.192 -15.481 8.544 1.00 80.75 102 GLY A CA 1
ATOM 812 C C . GLY A 1 102 ? -4.706 -15.886 9.930 1.00 80.75 102 GLY A C 1
ATOM 813 O O . GLY A 1 102 ? -5.901 -16.075 10.111 1.00 80.75 102 GLY A O 1
ATOM 814 N N . ARG A 1 103 ? -3.823 -15.993 10.932 1.00 79.81 103 ARG A N 1
ATOM 815 C CA . ARG A 1 103 ? -4.185 -16.333 12.323 1.00 79.81 103 ARG A CA 1
ATOM 816 C C . ARG A 1 103 ? -4.710 -15.141 13.136 1.00 79.81 103 ARG A C 1
ATOM 818 O O . ARG A 1 103 ? -5.059 -15.308 14.302 1.00 79.81 103 ARG A O 1
ATOM 825 N N . GLU A 1 104 ? -4.719 -13.941 12.565 1.00 82.38 104 GLU A N 1
ATOM 826 C CA . GLU A 1 104 ? -5.119 -12.716 13.256 1.00 82.38 104 GLU A CA 1
ATOM 827 C C . GLU A 1 104 ? -6.632 -12.470 13.101 1.00 82.38 104 GLU A C 1
ATOM 829 O O . GLU A 1 104 ? -7.093 -12.000 12.068 1.00 82.38 104 GLU A O 1
ATOM 834 N N . ASN A 1 105 ? -7.414 -12.748 14.152 1.00 75.62 105 ASN A N 1
ATOM 835 C CA . ASN A 1 105 ? -8.890 -12.744 14.104 1.00 75.62 105 ASN A CA 1
ATOM 836 C C . ASN A 1 105 ? -9.546 -11.394 13.739 1.00 75.62 105 ASN A C 1
ATOM 838 O O . ASN A 1 105 ? -10.690 -11.355 13.299 1.00 75.62 105 ASN A O 1
ATOM 842 N N . ASP A 1 106 ? -8.855 -10.274 13.945 1.00 84.00 106 ASP A N 1
ATOM 843 C CA . ASP A 1 106 ? -9.330 -8.912 13.656 1.00 84.00 106 ASP A CA 1
ATOM 844 C C . ASP A 1 106 ? -8.573 -8.258 12.486 1.00 84.00 106 ASP A C 1
ATOM 846 O O . ASP A 1 106 ? -8.507 -7.028 12.389 1.00 84.00 106 ASP A O 1
ATOM 850 N N . PHE A 1 107 ? -7.973 -9.072 11.617 1.00 84.56 107 PHE A N 1
ATOM 851 C CA . PHE A 1 107 ? -7.303 -8.628 10.403 1.00 84.56 107 PHE A CA 1
ATOM 852 C C . PHE A 1 107 ? -7.799 -9.453 9.214 1.00 84.56 107 PHE A C 1
ATOM 854 O O . PHE A 1 107 ? -7.512 -10.640 9.105 1.00 84.56 107 PHE A O 1
ATOM 861 N N . LYS A 1 108 ? -8.563 -8.815 8.325 1.00 88.69 108 LYS A N 1
ATOM 862 C CA . LYS A 1 108 ? -9.096 -9.462 7.124 1.00 88.69 108 LYS A CA 1
ATOM 863 C C . LYS A 1 108 ? -8.144 -9.274 5.951 1.00 88.69 108 LYS A C 1
ATOM 865 O O . LYS A 1 108 ? -7.647 -8.170 5.726 1.00 88.69 108 LYS A O 1
ATOM 870 N N . LEU A 1 109 ? -7.922 -10.349 5.207 1.00 90.25 109 LEU A N 1
ATOM 871 C CA . LEU A 1 109 ? -7.170 -10.355 3.960 1.00 90.25 109 LEU A CA 1
ATOM 872 C C . LEU A 1 109 ? -8.146 -10.552 2.806 1.00 90.25 109 LEU A C 1
ATOM 874 O O . LEU A 1 109 ? -8.887 -11.528 2.809 1.00 90.25 109 LEU A O 1
ATOM 878 N N . ILE A 1 110 ? -8.108 -9.646 1.831 1.00 91.62 110 ILE A N 1
ATOM 879 C CA . ILE A 1 110 ? -8.936 -9.715 0.627 1.00 91.62 110 ILE A CA 1
ATOM 880 C C . ILE A 1 110 ? -8.008 -9.667 -0.584 1.00 91.62 110 ILE A C 1
ATOM 882 O O . ILE A 1 110 ? -7.236 -8.714 -0.720 1.00 91.62 110 ILE A O 1
ATOM 886 N N . ILE A 1 111 ? -8.071 -10.666 -1.466 1.00 91.69 111 ILE A N 1
ATOM 887 C CA . ILE A 1 111 ? -7.360 -10.653 -2.757 1.00 91.69 111 ILE A CA 1
ATOM 888 C C . ILE A 1 111 ? -8.389 -10.830 -3.861 1.00 91.69 111 ILE A C 1
ATOM 890 O O . ILE A 1 111 ? -9.176 -11.767 -3.829 1.00 91.69 111 ILE A O 1
ATOM 894 N N . ASN A 1 112 ? -8.385 -9.927 -4.843 1.00 92.19 112 ASN A N 1
ATOM 895 C CA . ASN A 1 112 ? -9.326 -9.939 -5.969 1.00 92.19 112 ASN A CA 1
ATOM 896 C C . ASN A 1 112 ? -10.811 -10.022 -5.547 1.00 92.19 112 ASN A C 1
ATOM 898 O O . ASN A 1 112 ? -11.633 -10.556 -6.281 1.00 92.19 112 ASN A O 1
ATOM 902 N N . GLY A 1 113 ? -11.154 -9.478 -4.374 1.00 90.00 113 GLY A N 1
ATOM 903 C CA . GLY A 1 113 ? -12.516 -9.494 -3.827 1.00 90.00 113 GLY A CA 1
ATOM 904 C C . GLY A 1 113 ? -12.866 -10.726 -2.985 1.00 90.00 113 GLY A C 1
ATOM 905 O O . GLY A 1 113 ? -13.948 -10.756 -2.408 1.00 90.00 113 GLY A O 1
ATOM 906 N N . GLU A 1 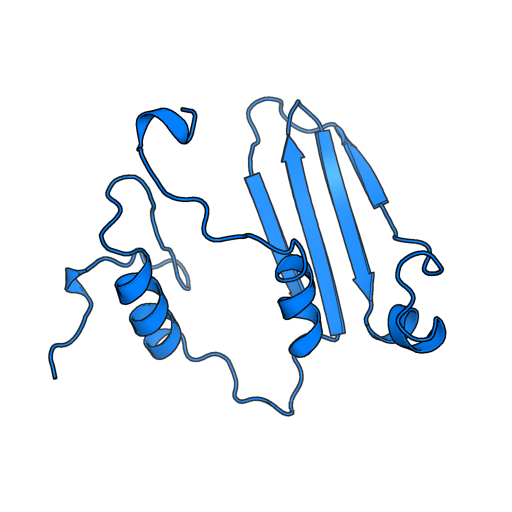114 ? -11.966 -11.702 -2.866 1.00 89.00 114 GLU A N 1
ATOM 907 C CA . GLU A 1 114 ? -12.169 -12.910 -2.061 1.00 89.00 114 GLU A CA 1
ATOM 908 C C . GLU A 1 114 ? -11.538 -12.754 -0.671 1.00 89.00 114 GLU A C 1
ATOM 910 O O . GLU A 1 114 ? -10.355 -12.419 -0.567 1.00 89.00 114 GLU A O 1
ATOM 915 N N . ASP A 1 115 ? -12.321 -13.008 0.385 1.00 87.12 115 ASP A N 1
ATOM 916 C CA . ASP A 1 115 ? -11.831 -13.135 1.765 1.00 87.12 115 ASP A CA 1
ATOM 917 C C . ASP A 1 115 ? -10.969 -14.402 1.895 1.00 87.12 115 ASP A C 1
ATOM 919 O O . ASP A 1 115 ? -11.362 -15.467 1.422 1.00 87.12 115 ASP A O 1
ATOM 923 N N . ILE A 1 116 ? -9.814 -14.301 2.562 1.00 84.00 116 ILE A N 1
ATOM 924 C CA . ILE A 1 116 ? -8.877 -15.424 2.717 1.00 84.00 116 ILE A CA 1
ATOM 925 C C . ILE A 1 116 ? -8.630 -15.719 4.196 1.00 84.00 116 ILE A C 1
ATOM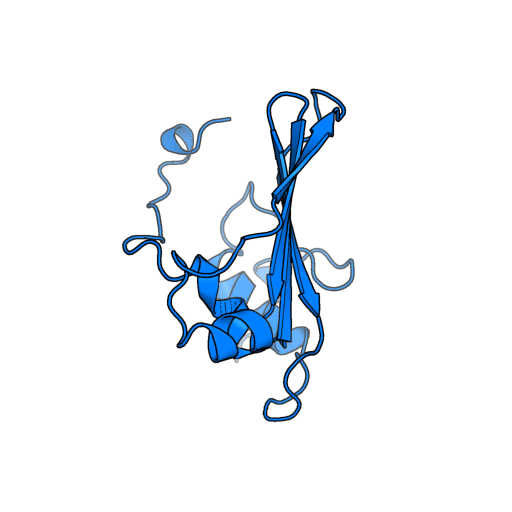 927 O O . ILE A 1 116 ? -8.303 -14.818 4.979 1.00 84.00 116 ILE A O 1
ATOM 931 N N . GLY A 1 117 ? -8.720 -16.995 4.569 1.00 76.25 117 GLY A N 1
ATOM 932 C CA . GLY A 1 117 ? -8.474 -17.500 5.916 1.00 76.25 117 GLY A CA 1
ATOM 933 C C . GLY A 1 117 ? -7.467 -18.653 5.973 1.00 76.25 117 GLY A C 1
ATOM 934 O O . GLY A 1 117 ? -6.993 -19.173 4.969 1.00 76.25 117 GLY A O 1
ATOM 935 N N . VAL A 1 118 ? -7.137 -19.090 7.195 1.00 69.94 118 VAL A N 1
ATOM 936 C CA . VAL A 1 118 ? -6.207 -20.218 7.445 1.00 69.94 118 VAL A CA 1
ATOM 937 C C . VAL A 1 118 ? -6.683 -21.527 6.808 1.00 69.94 118 VAL A C 1
ATOM 939 O O . VAL A 1 118 ? -5.861 -22.375 6.477 1.00 69.94 118 VAL A O 1
ATOM 942 N N . LEU A 1 119 ? -7.997 -21.681 6.632 1.00 65.81 119 LEU A N 1
ATOM 943 C CA . LEU A 1 119 ? -8.615 -22.870 6.042 1.00 65.81 119 LEU A CA 1
ATOM 944 C C . LEU A 1 119 ? -8.353 -23.002 4.534 1.00 65.81 119 LEU A C 1
ATOM 946 O O . LEU A 1 119 ? -8.480 -24.102 4.008 1.00 65.81 119 LEU A O 1
ATOM 950 N N . ASP A 1 120 ? -7.933 -21.923 3.866 1.00 64.94 120 ASP A N 1
ATOM 951 C CA . ASP A 1 120 ? -7.652 -21.921 2.426 1.00 64.94 120 ASP A CA 1
ATOM 952 C C . ASP A 1 120 ? -6.240 -22.436 2.092 1.00 64.94 120 ASP A C 1
ATOM 954 O O . ASP A 1 120 ? -5.875 -22.568 0.923 1.00 64.94 120 ASP A O 1
ATOM 958 N N . LEU A 1 121 ? -5.421 -22.751 3.105 1.00 63.16 121 LEU A N 1
ATOM 959 C CA . LEU A 1 121 ? -4.113 -23.368 2.897 1.00 63.16 121 LEU A CA 1
ATOM 960 C C . LEU A 1 121 ? -4.279 -24.849 2.544 1.00 63.16 121 LEU A C 1
ATOM 962 O O . LEU A 1 121 ? -4.587 -25.676 3.403 1.00 63.16 121 LEU A O 1
ATOM 966 N N . GLN A 1 122 ? -3.999 -25.201 1.290 1.00 57.94 122 GLN A N 1
ATOM 967 C CA . GLN A 1 122 ? -3.847 -26.599 0.895 1.00 57.94 122 GLN A CA 1
ATOM 968 C C . GLN A 1 122 ? -2.624 -27.191 1.611 1.00 57.94 122 GLN A C 1
ATOM 970 O O . GLN A 1 122 ? -1.494 -26.738 1.421 1.00 57.94 122 GLN A O 1
ATOM 975 N N . GLY A 1 123 ? -2.850 -28.192 2.464 1.00 56.34 123 GLY A N 1
ATOM 976 C CA . GLY A 1 123 ? -1.771 -28.957 3.081 1.00 56.34 123 GLY A CA 1
ATOM 977 C C . GLY A 1 123 ? -1.000 -29.725 2.010 1.00 56.34 123 GLY A C 1
ATOM 978 O O . GLY A 1 123 ? -1.602 -30.473 1.241 1.00 56.34 123 GLY A O 1
ATOM 979 N N . LYS A 1 124 ? 0.317 -29.530 1.955 1.00 46.09 124 LYS A N 1
ATOM 980 C CA . LYS A 1 124 ? 1.235 -30.451 1.280 1.00 46.09 124 LYS A CA 1
ATOM 981 C C . LYS A 1 124 ? 1.869 -31.377 2.299 1.00 46.09 124 LYS A C 1
ATOM 983 O O . LYS A 1 124 ? 2.247 -30.864 3.377 1.00 46.09 124 LYS A O 1
#

pLDDT: mean 85.43, std 11.76, range [41.31, 97.75]

Radius of gyration: 17.42 Å; chains: 1; bounding box: 36×48×40 Å

Foldseek 3Di:
DDCVVVVDDDPDDPPPVVCVLVVFAQKKWKWFDAQQKTKIWIDGNVQCVVVVVPPVPRPTPIDMDGHDHPDGDMDIDGHHTDPVDDDDDQLVVLQVCQVVPQPPPPDWDADPRDTHHVVPDDDD